Protein AF-A0A1F6Y708-F1 (afdb_monomer)

Sequence (88 aa):
MGIEEKSDQYKEIKEARTWETLYAALDKFETIRGTEYFYLPRELKSLMDSIRNGVLANLARLPKTGGVRDKARELVNQERLKRGLKPI

Secondary structure (DSSP, 8-state):
--------TTHHHHH--SHHHHHHHHTT-S-EE-SSSEEPHHHHHHHHHHHHTT-GGGGGGS-SGGGHHHHHHHHHHHHHHHTTPPP-

Mean predicted aligned error: 5.13 Å

pLDDT: mean 89.08, std 13.01, range [39.06, 96.62]

Structure (mmCIF, N/CA/C/O backbone):
data_AF-A0A1F6Y708-F1
#
_entry.id   AF-A0A1F6Y708-F1
#
loop_
_atom_site.group_PDB
_atom_site.id
_atom_site.type_symbol
_atom_site.label_atom_id
_atom_site.label_alt_id
_atom_site.label_comp_id
_atom_site.label_asym_id
_atom_site.label_entity_id
_atom_site.label_seq_id
_atom_site.pdbx_PDB_ins_code
_atom_site.Cartn_x
_atom_site.Cartn_y
_atom_site.Cartn_z
_atom_site.occupancy
_atom_site.B_iso_or_equiv
_atom_site.auth_seq_id
_atom_site.auth_comp_id
_atom_site.auth_asym_id
_atom_site.auth_atom_id
_atom_site.pdbx_PDB_model_num
ATOM 1 N N . MET A 1 1 ? 34.946 12.239 -9.094 1.00 39.06 1 MET A N 1
ATOM 2 C CA . MET A 1 1 ? 34.000 11.537 -9.986 1.00 39.06 1 MET A CA 1
ATOM 3 C C . MET A 1 1 ? 32.819 11.136 -9.133 1.00 39.06 1 MET A C 1
ATOM 5 O O . MET A 1 1 ? 33.030 10.456 -8.137 1.00 39.06 1 MET A O 1
ATOM 9 N N . GLY A 1 2 ? 31.654 11.714 -9.423 1.00 43.62 2 GLY A N 1
ATOM 10 C CA . GLY A 1 2 ? 30.476 11.641 -8.567 1.00 43.62 2 GLY A CA 1
ATOM 11 C C . GLY A 1 2 ? 30.026 10.202 -8.382 1.00 43.62 2 GLY A C 1
ATOM 12 O O . GLY A 1 2 ? 29.905 9.454 -9.347 1.00 43.62 2 GLY A O 1
ATOM 13 N N . ILE A 1 3 ? 29.799 9.825 -7.131 1.00 48.59 3 ILE A N 1
ATOM 14 C CA . ILE A 1 3 ? 28.979 8.670 -6.807 1.00 48.59 3 ILE A CA 1
ATOM 15 C C . ILE A 1 3 ? 27.581 9.093 -7.254 1.00 48.59 3 ILE A C 1
ATOM 17 O O . ILE A 1 3 ? 26.903 9.827 -6.541 1.00 48.59 3 ILE A O 1
ATOM 21 N N . GLU A 1 4 ? 27.191 8.745 -8.480 1.00 45.12 4 GLU A N 1
ATOM 22 C CA . GLU A 1 4 ? 25.785 8.757 -8.862 1.00 45.12 4 GLU A CA 1
ATOM 23 C C . GLU A 1 4 ? 25.102 7.770 -7.917 1.00 45.12 4 GLU A C 1
ATOM 25 O O . GLU A 1 4 ? 25.129 6.554 -8.120 1.00 45.12 4 GLU A O 1
ATOM 30 N N . GLU A 1 5 ? 24.571 8.302 -6.814 1.00 47.09 5 GLU A N 1
ATOM 31 C CA . GLU A 1 5 ? 23.540 7.657 -6.023 1.00 47.09 5 GLU A CA 1
ATOM 32 C C . GLU A 1 5 ? 22.512 7.165 -7.033 1.00 47.09 5 GLU A C 1
ATOM 34 O O . GLU A 1 5 ? 21.749 7.951 -7.600 1.00 47.09 5 GLU A O 1
ATOM 39 N N . LYS A 1 6 ? 22.523 5.855 -7.301 1.00 45.72 6 LYS A N 1
ATOM 40 C CA . LYS A 1 6 ? 21.388 5.167 -7.899 1.00 45.72 6 LYS A CA 1
ATOM 41 C C . LYS A 1 6 ? 20.239 5.415 -6.939 1.00 45.72 6 LYS A C 1
ATOM 43 O O . LYS A 1 6 ? 20.066 4.667 -5.979 1.00 45.72 6 LYS A O 1
ATOM 48 N N . SER A 1 7 ? 19.550 6.532 -7.161 1.00 57.53 7 SER A N 1
ATOM 49 C CA . SER A 1 7 ? 18.391 6.961 -6.405 1.00 57.53 7 SER A CA 1
ATOM 50 C C . SER A 1 7 ? 17.507 5.738 -6.303 1.00 57.53 7 SER A C 1
ATOM 52 O O . SER A 1 7 ? 17.186 5.128 -7.325 1.00 57.53 7 SER A O 1
ATOM 54 N N . ASP A 1 8 ? 17.220 5.313 -5.075 1.00 79.88 8 ASP A N 1
ATOM 55 C CA . ASP A 1 8 ? 16.272 4.239 -4.835 1.00 79.88 8 ASP A CA 1
ATOM 56 C C . ASP A 1 8 ? 14.988 4.640 -5.558 1.00 79.88 8 ASP A C 1
ATOM 58 O O . ASP A 1 8 ? 14.270 5.525 -5.102 1.00 79.88 8 ASP A O 1
ATOM 62 N N . GLN A 1 9 ? 14.745 4.061 -6.736 1.00 82.69 9 GLN A N 1
ATOM 63 C CA . GLN A 1 9 ? 13.659 4.488 -7.620 1.00 82.69 9 GLN A CA 1
ATOM 64 C C . GLN A 1 9 ? 12.305 4.407 -6.906 1.00 82.69 9 GLN A C 1
ATOM 66 O O . GLN A 1 9 ? 11.375 5.118 -7.257 1.00 82.69 9 GLN A O 1
ATOM 71 N N . TYR A 1 10 ? 12.216 3.593 -5.848 1.00 88.94 10 TYR A N 1
ATOM 72 C CA . TYR A 1 10 ? 11.039 3.409 -5.009 1.00 88.94 10 TYR A CA 1
ATOM 73 C C . TYR A 1 10 ? 11.009 4.294 -3.756 1.00 88.94 10 TYR A C 1
ATOM 75 O O . TYR A 1 10 ? 10.124 4.120 -2.916 1.00 88.94 10 TYR A O 1
ATOM 83 N N . LYS A 1 11 ? 11.941 5.239 -3.600 1.00 91.88 11 LYS A N 1
ATOM 84 C CA . LYS A 1 11 ? 12.018 6.144 -2.445 1.00 91.88 11 LYS A CA 1
ATOM 85 C C . LYS A 1 11 ? 10.682 6.832 -2.183 1.00 91.88 11 LYS A C 1
ATOM 87 O O . LYS A 1 11 ? 10.189 6.809 -1.062 1.00 91.88 11 LYS A O 1
ATOM 92 N N . GLU A 1 12 ? 10.042 7.342 -3.228 1.00 92.12 12 GLU A N 1
ATOM 93 C CA . GLU A 1 1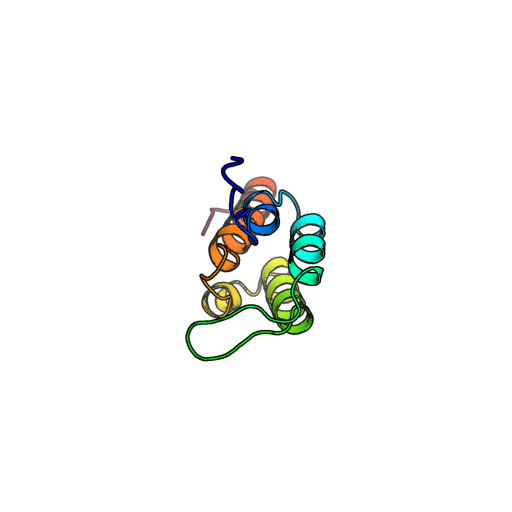2 ? 8.768 8.057 -3.112 1.00 92.12 12 GLU A CA 1
ATOM 94 C C . GLU A 1 12 ? 7.614 7.156 -2.655 1.00 92.12 12 GLU A C 1
ATOM 96 O O . GLU A 1 12 ? 6.739 7.598 -1.916 1.00 92.12 12 GLU A O 1
ATOM 101 N N . ILE A 1 13 ? 7.642 5.868 -3.017 1.00 93.50 13 ILE A N 1
ATOM 102 C CA . ILE A 1 13 ? 6.691 4.876 -2.498 1.00 93.50 13 ILE A CA 1
ATOM 103 C C . ILE A 1 13 ? 6.929 4.674 -0.999 1.00 93.50 13 ILE A C 1
ATOM 105 O O . ILE A 1 13 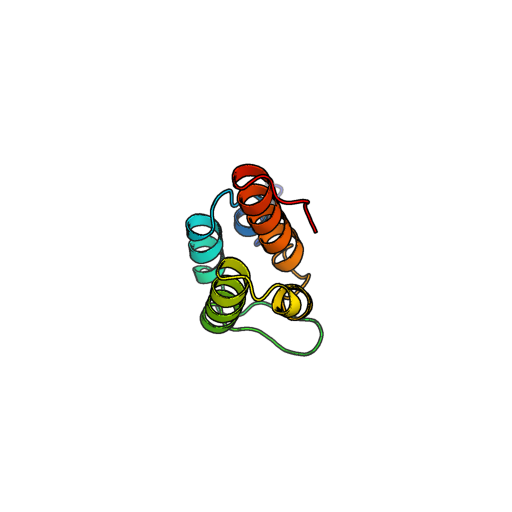? 5.989 4.690 -0.210 1.00 93.50 13 ILE A O 1
ATOM 109 N N . LYS A 1 14 ? 8.187 4.513 -0.579 1.00 92.44 14 LYS A N 1
ATOM 110 C CA . LYS A 1 14 ? 8.550 4.286 0.830 1.00 92.44 14 LYS A CA 1
ATOM 111 C C . LYS A 1 14 ? 8.309 5.508 1.716 1.00 92.44 14 LYS A C 1
ATOM 113 O O . LYS A 1 14 ? 8.033 5.348 2.903 1.00 92.44 14 LYS A O 1
ATOM 118 N N . GLU A 1 15 ? 8.385 6.709 1.158 1.00 94.56 15 GLU A N 1
ATOM 119 C CA . GLU A 1 15 ? 8.195 7.972 1.879 1.00 94.56 15 GLU A CA 1
ATOM 120 C C . GLU A 1 15 ? 6.754 8.497 1.824 1.00 94.56 15 GLU A C 1
ATOM 122 O O . GLU A 1 15 ? 6.427 9.438 2.552 1.00 94.56 15 GLU A O 1
ATOM 127 N N . ALA A 1 16 ? 5.876 7.883 1.022 1.00 95.75 16 ALA A N 1
ATOM 128 C CA . ALA A 1 16 ? 4.472 8.262 0.945 1.00 95.7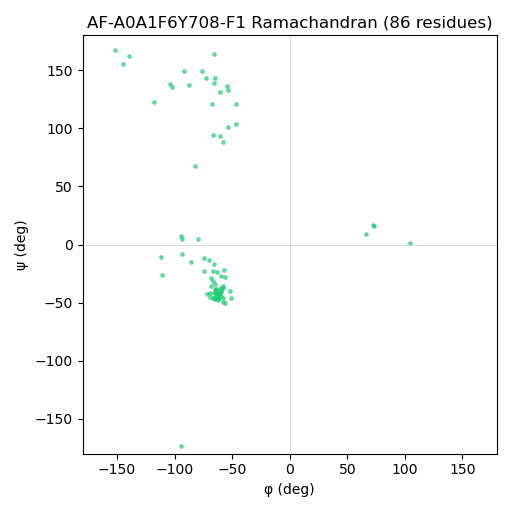5 16 ALA A CA 1
ATOM 129 C C . ALA A 1 16 ? 3.815 8.269 2.338 1.00 95.75 16 ALA A C 1
ATOM 131 O O . ALA A 1 16 ? 3.966 7.334 3.131 1.00 95.75 16 ALA A O 1
ATOM 132 N N . ARG A 1 17 ? 3.080 9.345 2.635 1.00 95.38 17 ARG A N 1
ATOM 133 C CA . ARG A 1 17 ? 2.378 9.551 3.920 1.00 95.38 17 ARG A CA 1
ATOM 134 C C . ARG A 1 17 ? 0.860 9.509 3.784 1.00 95.38 17 ARG A C 1
ATOM 136 O O . ARG A 1 17 ? 0.150 9.503 4.783 1.00 95.38 17 ARG A O 1
ATOM 143 N N . THR A 1 18 ? 0.366 9.519 2.553 1.00 96.19 18 THR A N 1
ATOM 144 C CA . THR A 1 18 ? -1.057 9.504 2.210 1.00 96.19 18 THR A CA 1
ATOM 145 C C . THR A 1 18 ? -1.284 8.582 1.017 1.00 96.19 18 THR A C 1
ATOM 147 O O . THR A 1 18 ? -0.347 8.268 0.280 1.00 96.19 18 THR A O 1
ATOM 150 N N . TRP A 1 19 ? -2.531 8.168 0.796 1.00 95.31 19 TRP A N 1
ATOM 151 C CA . TRP A 1 19 ? -2.895 7.382 -0.385 1.00 95.31 19 TRP A CA 1
ATOM 152 C C . TRP A 1 19 ? -2.607 8.151 -1.675 1.00 95.31 19 TRP A C 1
ATOM 154 O O . TRP A 1 19 ? -2.094 7.596 -2.636 1.00 95.31 19 TRP A O 1
ATOM 164 N N . GLU A 1 20 ? -2.854 9.454 -1.664 1.00 95.44 20 GLU A N 1
ATOM 165 C CA . GLU A 1 20 ? -2.646 10.372 -2.773 1.00 95.44 20 GLU A CA 1
ATOM 166 C C . GLU A 1 20 ? -1.161 10.475 -3.148 1.00 95.44 20 GLU A C 1
ATOM 168 O O . GLU A 1 20 ? -0.815 10.375 -4.324 1.00 95.44 20 GLU A O 1
ATOM 173 N N . THR A 1 21 ? -0.271 10.604 -2.155 1.00 96.44 21 THR A N 1
ATOM 174 C CA . THR A 1 21 ? 1.184 10.626 -2.400 1.00 96.44 21 THR A CA 1
ATOM 175 C C . THR A 1 21 ? 1.699 9.271 -2.875 1.00 96.44 21 THR A C 1
ATOM 177 O O . THR A 1 21 ? 2.546 9.220 -3.764 1.00 96.44 21 THR A O 1
ATOM 180 N N . LEU A 1 22 ? 1.135 8.170 -2.367 1.00 95.69 22 LEU A N 1
ATOM 181 C CA . LEU A 1 22 ? 1.440 6.829 -2.859 1.00 95.69 22 LEU A CA 1
ATOM 182 C C . LEU A 1 22 ? 0.999 6.656 -4.321 1.00 95.69 22 LEU A C 1
ATOM 184 O O . LEU A 1 22 ? 1.764 6.154 -5.136 1.00 95.69 22 LEU A O 1
ATOM 188 N N . TYR A 1 23 ? -0.200 7.113 -4.682 1.00 95.69 23 TYR A N 1
ATOM 189 C CA . TYR A 1 23 ? -0.717 7.039 -6.050 1.00 95.69 23 TYR A CA 1
ATOM 190 C C . TYR A 1 23 ? 0.118 7.860 -7.030 1.00 95.69 23 TYR A C 1
ATOM 192 O O . TYR A 1 23 ? 0.417 7.365 -8.115 1.00 95.69 23 TYR A O 1
ATOM 200 N N . ALA A 1 24 ? 0.530 9.064 -6.632 1.00 95.31 24 ALA A N 1
ATOM 201 C CA . ALA A 1 24 ? 1.422 9.901 -7.425 1.00 95.31 24 ALA A CA 1
ATOM 202 C C . ALA A 1 24 ? 2.803 9.251 -7.614 1.00 95.31 24 ALA A C 1
ATOM 204 O O . ALA A 1 24 ? 3.369 9.321 -8.701 1.00 95.31 24 ALA A O 1
ATOM 205 N N . ALA A 1 25 ? 3.332 8.575 -6.588 1.00 94.69 25 ALA A N 1
ATOM 206 C CA . ALA A 1 25 ? 4.585 7.835 -6.705 1.00 94.69 25 ALA A CA 1
ATOM 207 C C . ALA A 1 25 ? 4.465 6.658 -7.688 1.00 94.69 25 ALA A C 1
ATOM 209 O O . ALA A 1 25 ? 5.372 6.436 -8.484 1.00 94.69 25 ALA A O 1
ATOM 210 N N . LEU A 1 26 ? 3.344 5.926 -7.678 1.00 93.31 26 LEU A N 1
ATOM 211 C CA . LEU A 1 26 ? 3.110 4.812 -8.606 1.00 93.31 26 LEU A CA 1
ATOM 212 C C . LEU A 1 26 ? 3.022 5.261 -10.071 1.00 93.31 26 LEU A C 1
ATOM 214 O O . LEU A 1 26 ? 3.465 4.521 -10.943 1.00 93.31 26 LEU A O 1
ATOM 218 N N . ASP A 1 27 ? 2.487 6.453 -10.349 1.00 94.00 27 ASP A N 1
ATOM 219 C CA . ASP A 1 27 ? 2.358 6.982 -11.720 1.00 94.00 27 ASP A CA 1
ATOM 220 C C . ASP A 1 27 ? 3.694 7.269 -12.406 1.00 94.00 27 ASP A C 1
ATOM 222 O O . ASP A 1 27 ? 3.746 7.400 -13.627 1.00 94.00 27 ASP A O 1
ATOM 226 N N . LYS A 1 28 ? 4.783 7.354 -11.640 1.00 92.56 28 LYS A N 1
ATOM 227 C CA . LYS A 1 28 ? 6.130 7.558 -12.186 1.00 92.56 28 LYS A CA 1
ATOM 228 C C . LYS A 1 28 ? 6.704 6.304 -12.840 1.00 92.56 28 LYS A C 1
ATOM 230 O O . LYS A 1 28 ? 7.732 6.382 -13.506 1.00 92.56 28 LYS A O 1
ATOM 235 N N . PHE A 1 29 ? 6.061 5.157 -12.644 1.00 90.06 29 PHE A N 1
ATOM 236 C CA . PHE A 1 29 ? 6.491 3.880 -13.188 1.00 90.06 29 PHE A CA 1
ATOM 237 C C . PHE A 1 29 ? 5.626 3.496 -14.381 1.00 90.06 29 PHE A C 1
ATOM 239 O O . PHE A 1 29 ? 4.406 3.587 -14.327 1.00 90.06 29 PHE A O 1
ATOM 246 N N . GLU A 1 30 ? 6.245 2.970 -15.434 1.00 91.25 30 GLU A N 1
ATOM 247 C CA . GLU A 1 30 ? 5.498 2.326 -16.519 1.00 91.25 30 GLU A CA 1
ATOM 248 C C . GLU A 1 30 ? 4.879 1.004 -16.035 1.00 91.25 30 GLU A C 1
ATOM 250 O O . GLU A 1 30 ? 3.698 0.728 -16.240 1.00 91.25 30 GLU A O 1
ATOM 255 N N . THR A 1 31 ? 5.678 0.207 -15.320 1.00 91.44 31 THR A N 1
ATOM 256 C CA . THR A 1 31 ? 5.253 -1.025 -14.655 1.00 91.44 31 THR A CA 1
ATOM 257 C C . THR A 1 31 ? 6.002 -1.221 -13.342 1.00 91.44 31 THR A C 1
ATOM 259 O O . THR A 1 31 ? 7.122 -0.745 -13.150 1.00 91.44 31 THR A O 1
ATOM 262 N N . ILE A 1 32 ? 5.393 -1.969 -12.425 1.00 89.88 32 ILE A N 1
ATOM 263 C CA . ILE A 1 32 ? 6.008 -2.390 -11.170 1.00 89.88 32 ILE A CA 1
ATOM 264 C C . ILE A 1 32 ? 6.091 -3.909 -11.152 1.00 89.88 32 ILE A C 1
ATOM 266 O O . ILE A 1 32 ? 5.093 -4.620 -11.257 1.00 89.88 32 ILE A O 1
ATOM 270 N N . ARG A 1 33 ? 7.310 -4.420 -10.996 1.00 88.12 33 ARG A N 1
ATOM 271 C CA . ARG A 1 33 ? 7.578 -5.856 -10.979 1.00 88.12 33 ARG A CA 1
ATOM 272 C C . ARG A 1 33 ? 6.966 -6.515 -9.744 1.00 88.12 33 ARG A C 1
ATOM 274 O O . ARG A 1 33 ? 7.332 -6.182 -8.621 1.00 88.12 33 ARG A O 1
ATOM 281 N N . GLY A 1 34 ? 6.086 -7.486 -9.938 1.00 86.94 34 GLY A N 1
ATOM 282 C CA . GLY A 1 34 ? 5.647 -8.414 -8.901 1.00 86.94 34 GLY A CA 1
ATOM 283 C C . GLY A 1 34 ? 6.440 -9.717 -8.894 1.00 86.94 34 GLY A C 1
ATOM 284 O O . GLY A 1 34 ? 7.426 -9.871 -9.611 1.00 86.94 34 GLY A O 1
ATOM 285 N N . THR A 1 35 ? 6.001 -10.659 -8.057 1.00 82.62 35 THR A N 1
ATOM 286 C CA . THR A 1 35 ? 6.611 -11.995 -7.967 1.00 82.62 35 THR A CA 1
ATOM 287 C C . THR A 1 35 ? 6.346 -12.825 -9.224 1.00 82.62 35 THR A C 1
ATOM 289 O O . THR A 1 35 ? 7.265 -13.468 -9.716 1.00 82.62 35 THR A O 1
ATOM 292 N N . GLU A 1 36 ? 5.122 -12.778 -9.755 1.00 80.44 36 GLU A N 1
ATOM 293 C CA . GLU A 1 36 ? 4.692 -13.619 -10.885 1.00 80.44 36 GLU A CA 1
ATOM 294 C C . GLU A 1 36 ? 4.458 -12.822 -12.177 1.00 80.44 36 GLU A C 1
ATOM 296 O O . GLU A 1 36 ? 4.603 -13.358 -13.269 1.00 80.44 36 GLU A O 1
ATOM 301 N N . TYR A 1 37 ? 4.126 -11.533 -12.071 1.00 88.94 37 TYR A N 1
ATOM 302 C CA . TYR A 1 37 ? 3.826 -10.667 -13.212 1.00 88.94 37 TYR A CA 1
ATOM 303 C C . TYR A 1 37 ? 4.156 -9.200 -12.916 1.00 88.94 37 TYR A C 1
ATOM 305 O O . TYR A 1 37 ? 4.415 -8.818 -11.770 1.00 88.94 37 TYR A O 1
ATOM 313 N N . PHE A 1 38 ? 4.167 -8.374 -13.961 1.00 91.81 38 PHE A N 1
ATOM 314 C CA . PHE A 1 38 ? 4.303 -6.923 -13.861 1.00 91.81 38 PHE A CA 1
ATOM 315 C C . PHE A 1 38 ? 2.929 -6.285 -13.686 1.00 91.81 38 PHE A C 1
ATOM 317 O O . PHE A 1 38 ? 1.978 -6.669 -14.358 1.00 91.81 38 PHE A O 1
ATOM 324 N N . TYR A 1 39 ? 2.839 -5.315 -12.786 1.00 92.75 39 TYR A N 1
ATOM 325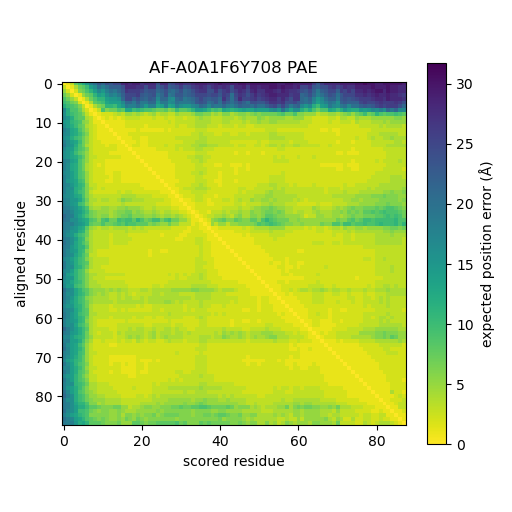 C CA . TYR A 1 39 ? 1.622 -4.569 -12.514 1.00 92.75 39 TYR A CA 1
ATOM 326 C C . TYR A 1 39 ? 1.706 -3.204 -13.175 1.00 92.75 39 TYR A C 1
ATOM 328 O O . TYR A 1 39 ? 2.706 -2.499 -13.026 1.00 92.75 39 TYR A O 1
ATOM 336 N N . LEU A 1 40 ? 0.631 -2.792 -13.830 1.00 94.50 40 LEU A N 1
ATOM 337 C CA . LEU A 1 40 ? 0.467 -1.407 -14.240 1.00 94.50 40 LEU A CA 1
ATOM 338 C C . LEU A 1 40 ? 0.084 -0.546 -13.023 1.00 94.50 40 LEU A C 1
ATOM 340 O O . LEU A 1 40 ? -0.644 -1.018 -12.139 1.00 94.50 40 LEU A O 1
ATOM 344 N N . PRO A 1 41 ? 0.471 0.743 -12.985 1.00 93.69 41 PRO A N 1
ATOM 345 C CA . PRO A 1 41 ? 0.079 1.655 -11.907 1.00 93.69 41 PRO A CA 1
ATOM 346 C C . PRO A 1 41 ? -1.432 1.671 -11.653 1.00 93.69 41 PRO A C 1
ATOM 348 O O . PRO A 1 41 ? -1.874 1.634 -10.506 1.00 93.69 41 PRO A O 1
ATOM 351 N N . ARG A 1 42 ? -2.243 1.639 -12.720 1.00 94.00 42 ARG A N 1
ATOM 352 C CA . ARG A 1 42 ? -3.714 1.598 -12.636 1.00 94.00 42 ARG A CA 1
ATOM 353 C C . ARG A 1 42 ? -4.248 0.377 -11.878 1.00 94.00 42 ARG A C 1
ATOM 355 O O . ARG A 1 42 ? -5.220 0.495 -11.137 1.00 94.00 42 ARG A O 1
ATOM 362 N N . GLU A 1 43 ? -3.612 -0.782 -12.037 1.00 94.25 43 GLU A N 1
ATOM 363 C CA . GLU A 1 43 ? -4.027 -2.022 -11.374 1.00 94.25 43 GLU A CA 1
ATOM 364 C C . GLU A 1 43 ? -3.709 -1.957 -9.883 1.00 94.25 43 GLU A C 1
ATOM 366 O O . GLU A 1 43 ? -4.546 -2.298 -9.048 1.00 94.25 43 GLU A O 1
ATOM 371 N N . LEU A 1 44 ? -2.526 -1.440 -9.540 1.00 94.94 44 LEU A N 1
ATOM 372 C CA . LEU A 1 44 ? -2.140 -1.219 -8.149 1.00 94.94 44 LEU A CA 1
ATOM 373 C C . LEU A 1 44 ? -3.055 -0.212 -7.468 1.00 94.94 44 LEU A C 1
ATOM 375 O O . LEU A 1 44 ? -3.500 -0.469 -6.355 1.00 94.94 44 LEU A O 1
ATOM 379 N N . LYS A 1 45 ? -3.394 0.888 -8.144 1.00 95.50 45 LYS A N 1
ATOM 380 C CA . LYS A 1 45 ? -4.348 1.876 -7.633 1.00 95.50 45 LYS A CA 1
ATOM 381 C C . LYS A 1 45 ? -5.720 1.264 -7.376 1.00 95.50 45 LYS A C 1
ATOM 383 O O 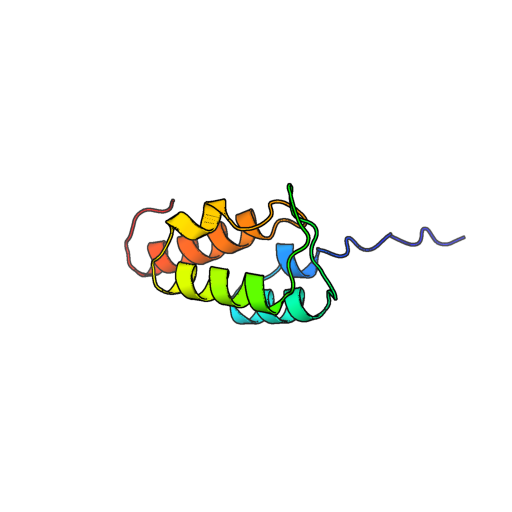. LYS A 1 45 ? -6.280 1.490 -6.313 1.00 95.50 45 LYS A O 1
ATOM 388 N N . SER A 1 46 ? -6.236 0.444 -8.292 1.00 95.50 46 SER A N 1
ATOM 389 C CA . SER A 1 46 ? -7.519 -0.247 -8.100 1.00 95.50 46 SER A CA 1
ATOM 390 C C . SER A 1 46 ? -7.491 -1.215 -6.906 1.00 95.50 46 SER A C 1
ATOM 392 O O . SER A 1 46 ? -8.418 -1.238 -6.089 1.00 95.50 46 SER A O 1
ATOM 394 N N . LEU A 1 47 ? -6.398 -1.972 -6.749 1.00 95.12 47 LEU A N 1
ATOM 395 C CA . LEU A 1 47 ? -6.196 -2.837 -5.584 1.00 95.12 47 LEU A CA 1
ATOM 396 C C . LEU A 1 47 ? -6.116 -2.023 -4.288 1.00 95.12 47 LEU A C 1
ATOM 398 O O . LEU A 1 47 ? -6.770 -2.376 -3.309 1.00 95.12 47 LEU A O 1
ATOM 402 N N . MET A 1 48 ? -5.344 -0.937 -4.278 1.00 95.31 48 MET A N 1
ATOM 403 C CA . MET A 1 48 ? -5.187 -0.051 -3.123 1.00 95.31 48 MET A CA 1
ATOM 404 C C . MET A 1 48 ? -6.486 0.642 -2.732 1.00 95.31 48 MET A C 1
ATOM 406 O O . MET A 1 48 ? -6.794 0.706 -1.547 1.00 95.31 48 MET A O 1
ATOM 410 N N . ASP A 1 49 ? -7.282 1.085 -3.701 1.00 96.19 49 ASP A N 1
ATOM 411 C CA . ASP A 1 49 ? -8.584 1.687 -3.439 1.00 96.19 49 ASP A CA 1
ATOM 412 C C . ASP A 1 49 ? -9.537 0.682 -2.778 1.00 96.19 49 ASP A C 1
ATOM 414 O O . ASP A 1 49 ? -10.15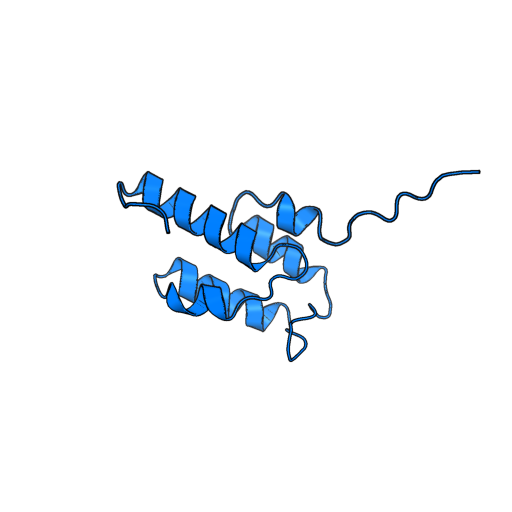5 0.969 -1.755 1.00 96.19 49 ASP A O 1
ATOM 418 N N . SER A 1 50 ? -9.552 -0.562 -3.265 1.00 95.88 50 SER A N 1
ATOM 419 C CA . SER A 1 50 ? -10.307 -1.643 -2.622 1.00 95.88 50 SER A CA 1
ATOM 420 C C . SER A 1 50 ? -9.838 -1.896 -1.181 1.00 95.88 50 SER A C 1
ATOM 422 O O . SER A 1 50 ? -10.655 -2.117 -0.288 1.00 95.88 50 SER A O 1
ATOM 424 N N . ILE A 1 51 ? -8.525 -1.849 -0.929 1.00 95.62 51 ILE A N 1
ATOM 425 C CA . ILE A 1 51 ? -7.935 -2.017 0.410 1.00 95.62 51 ILE A CA 1
ATOM 426 C C . ILE A 1 51 ? -8.342 -0.864 1.333 1.00 95.62 51 ILE A C 1
ATOM 428 O O . ILE A 1 51 ? -8.777 -1.116 2.458 1.00 95.62 51 ILE A O 1
ATOM 432 N N . ARG A 1 52 ? -8.255 0.382 0.852 1.00 93.25 52 ARG A N 1
ATOM 433 C CA . ARG A 1 52 ? -8.694 1.595 1.558 1.00 93.25 52 ARG A CA 1
ATOM 434 C C . ARG A 1 52 ? -10.176 1.522 1.934 1.00 93.25 52 ARG A C 1
ATOM 436 O O . ARG A 1 52 ? -10.560 1.913 3.034 1.00 93.25 52 ARG A O 1
ATOM 443 N N . ASN A 1 53 ? -10.993 0.941 1.058 1.00 93.12 53 ASN A N 1
ATOM 444 C CA . ASN A 1 53 ? -12.417 0.693 1.284 1.00 93.12 53 ASN A CA 1
ATOM 445 C C . ASN A 1 53 ? -12.713 -0.548 2.156 1.00 93.12 53 ASN A C 1
ATOM 447 O O . ASN A 1 53 ? -13.873 -0.883 2.377 1.00 93.12 53 ASN A O 1
ATOM 451 N N . GLY A 1 54 ? -11.688 -1.213 2.703 1.00 90.69 54 GLY A N 1
ATOM 452 C CA . GLY A 1 54 ? -11.832 -2.279 3.700 1.00 90.69 54 GLY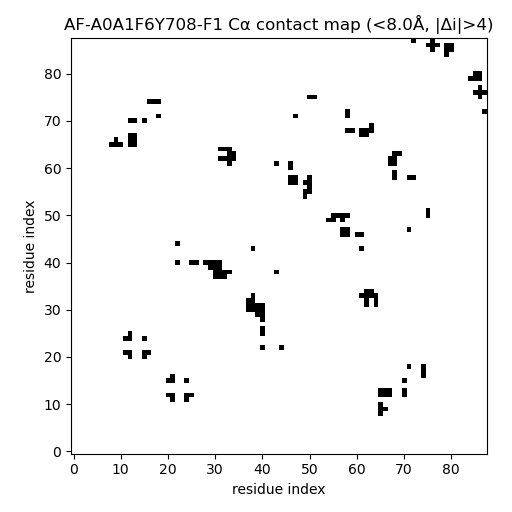 A CA 1
ATOM 453 C C . GLY A 1 54 ? -11.620 -3.702 3.181 1.00 90.69 54 GLY A C 1
ATOM 454 O O . GLY A 1 54 ? -11.681 -4.645 3.970 1.00 90.69 54 GLY A O 1
ATOM 455 N N . VAL A 1 55 ? -11.303 -3.895 1.897 1.00 94.94 55 VAL A N 1
ATOM 456 C CA . VAL A 1 55 ? -11.000 -5.217 1.319 1.00 94.94 55 VAL A CA 1
ATOM 457 C C . VAL A 1 55 ? -9.540 -5.598 1.597 1.00 94.94 55 VAL A C 1
ATOM 459 O O . VAL A 1 55 ? -8.696 -5.675 0.704 1.00 94.94 55 VAL A O 1
ATOM 462 N N . LEU A 1 56 ? -9.217 -5.836 2.872 1.00 93.50 56 LEU A N 1
ATOM 463 C CA . LEU A 1 56 ? -7.839 -6.038 3.350 1.00 93.50 56 LEU A CA 1
ATOM 464 C C . LEU A 1 56 ? -7.156 -7.283 2.764 1.00 93.50 56 LEU A C 1
ATOM 466 O O . LEU A 1 56 ? -5.930 -7.316 2.665 1.00 93.50 56 LEU A O 1
ATOM 470 N N . ALA A 1 57 ? -7.929 -8.277 2.314 1.00 92.94 57 ALA A N 1
ATOM 471 C CA . ALA A 1 57 ? -7.408 -9.467 1.634 1.00 92.94 57 ALA A CA 1
ATOM 472 C C . ALA A 1 57 ? -6.563 -9.119 0.391 1.00 92.94 57 ALA A C 1
ATOM 474 O O . ALA A 1 57 ? -5.617 -9.832 0.056 1.00 92.94 57 ALA A O 1
ATOM 475 N N . ASN A 1 58 ? -6.834 -7.977 -0.251 1.00 94.19 58 ASN A N 1
ATOM 476 C CA . ASN A 1 58 ? -6.071 -7.516 -1.408 1.00 94.19 58 ASN A CA 1
ATOM 477 C C . ASN A 1 58 ? -4.641 -7.057 -1.060 1.00 94.19 58 ASN A C 1
ATOM 479 O O . ASN A 1 58 ? -3.812 -6.978 -1.964 1.00 94.19 58 ASN A O 1
ATOM 483 N N . LEU A 1 59 ? -4.287 -6.842 0.218 1.00 93.81 59 LEU A N 1
ATOM 484 C CA . LEU A 1 59 ? -2.896 -6.561 0.614 1.00 93.81 59 LEU A CA 1
ATOM 485 C C . LEU A 1 59 ? -1.942 -7.687 0.193 1.00 93.81 59 LEU A C 1
ATOM 487 O O . LEU A 1 59 ? -0.809 -7.422 -0.203 1.00 93.81 59 LEU A O 1
ATOM 491 N N . ALA A 1 60 ? -2.394 -8.944 0.233 1.00 92.31 60 ALA A N 1
ATOM 492 C CA . ALA A 1 60 ? -1.589 -10.086 -0.198 1.00 92.31 60 ALA A CA 1
ATOM 493 C C . ALA A 1 60 ? -1.299 -10.075 -1.710 1.00 92.31 60 ALA A C 1
ATOM 495 O O . ALA A 1 60 ? -0.297 -10.651 -2.138 1.00 92.31 60 ALA A O 1
ATOM 496 N N . ARG A 1 61 ? -2.137 -9.384 -2.495 1.00 91.50 61 ARG A N 1
ATOM 497 C CA . ARG A 1 61 ? -2.020 -9.244 -3.953 1.00 91.50 61 ARG A CA 1
ATOM 498 C C . ARG A 1 61 ? -1.102 -8.098 -4.368 1.00 91.50 61 ARG A C 1
ATOM 500 O O . ARG A 1 61 ? -0.687 -8.052 -5.514 1.00 91.50 61 ARG A O 1
ATOM 507 N N . LEU A 1 62 ? -0.760 -7.174 -3.468 1.00 93.0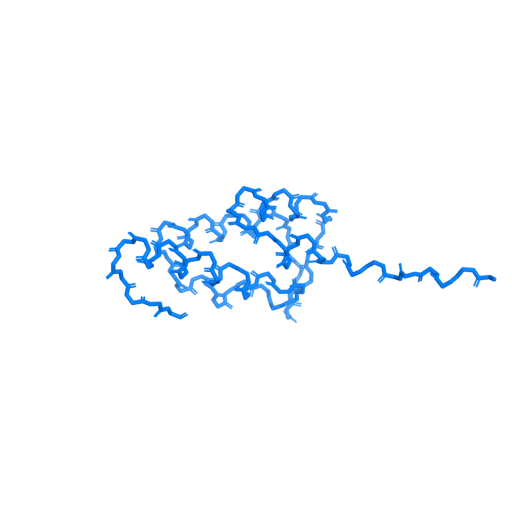0 62 LEU A N 1
ATOM 508 C CA . LEU A 1 62 ? 0.189 -6.107 -3.790 1.00 93.00 62 LEU A CA 1
ATOM 509 C C . LEU A 1 62 ? 1.621 -6.655 -3.884 1.00 93.00 62 LEU A C 1
ATOM 511 O O . LEU A 1 62 ? 2.000 -7.506 -3.070 1.00 93.00 62 LEU A O 1
ATOM 515 N N . PRO A 1 63 ? 2.460 -6.160 -4.807 1.00 93.38 63 PRO A N 1
ATOM 516 C CA . PRO A 1 63 ? 3.856 -6.564 -4.886 1.00 93.38 63 PRO A CA 1
ATOM 517 C C . PRO A 1 63 ? 4.625 -6.123 -3.631 1.00 93.38 63 PRO A C 1
ATOM 519 O O . PRO A 1 63 ? 4.398 -5.046 -3.081 1.00 93.38 63 PRO A O 1
ATOM 522 N N . LYS A 1 64 ? 5.562 -6.960 -3.168 1.00 92.12 64 LYS A N 1
ATOM 523 C CA . LYS A 1 64 ? 6.530 -6.567 -2.124 1.00 92.12 64 LYS A CA 1
ATOM 524 C C . LYS A 1 64 ? 7.617 -5.637 -2.675 1.00 92.12 64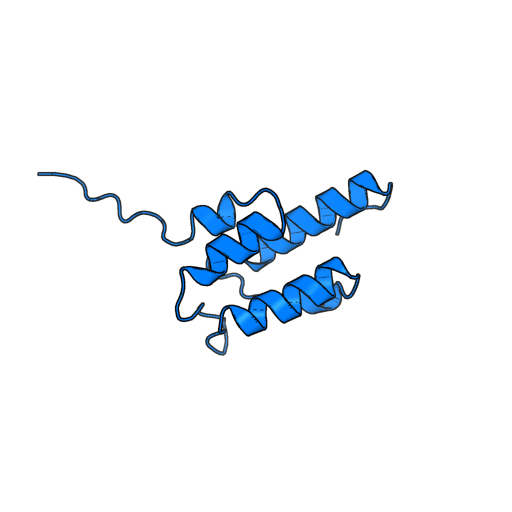 LYS A C 1
ATOM 526 O O . LYS A 1 64 ? 8.237 -4.889 -1.926 1.00 92.12 64 LYS A O 1
ATOM 531 N N . THR A 1 65 ? 7.847 -5.691 -3.986 1.00 89.06 65 THR A N 1
ATOM 532 C CA . THR A 1 65 ? 8.824 -4.859 -4.691 1.00 89.06 65 THR A CA 1
ATOM 533 C C . THR A 1 65 ? 8.581 -3.385 -4.409 1.00 89.06 65 THR A C 1
ATOM 535 O O . THR A 1 65 ? 7.440 -2.926 -4.394 1.00 89.06 65 THR A O 1
ATOM 538 N N . GLY A 1 66 ? 9.663 -2.652 -4.153 1.00 85.12 66 GLY A N 1
ATOM 539 C CA . GLY A 1 66 ? 9.599 -1.220 -3.875 1.00 85.12 66 GLY A CA 1
ATOM 540 C C . GLY A 1 66 ? 8.886 -0.842 -2.576 1.00 85.12 66 GLY A C 1
ATOM 541 O O . GLY A 1 66 ? 8.647 0.336 -2.349 1.00 85.12 66 GLY A O 1
ATOM 542 N N . GLY A 1 67 ? 8.538 -1.809 -1.718 1.00 91.31 67 GLY A N 1
ATOM 543 C CA . GLY A 1 67 ? 7.803 -1.546 -0.479 1.00 91.31 67 GLY A CA 1
ATOM 544 C C . GLY A 1 67 ? 6.327 -1.200 -0.696 1.00 91.31 67 GLY A C 1
ATOM 545 O O . GLY A 1 67 ? 5.687 -0.704 0.224 1.00 91.31 67 GLY A O 1
ATOM 546 N N . VAL A 1 68 ? 5.766 -1.470 -1.881 1.00 93.88 68 VAL A N 1
ATOM 547 C CA . VAL A 1 68 ? 4.369 -1.143 -2.229 1.00 93.88 68 VAL A CA 1
ATOM 548 C C . VAL A 1 68 ? 3.381 -1.757 -1.234 1.00 93.88 68 VAL A C 1
ATOM 550 O O . VAL A 1 68 ? 2.521 -1.062 -0.692 1.00 93.88 68 VAL A O 1
ATOM 553 N N . ARG A 1 69 ? 3.516 -3.060 -0.961 1.00 95.25 69 ARG A N 1
ATOM 554 C CA . ARG A 1 69 ? 2.675 -3.771 0.011 1.00 95.25 69 ARG A CA 1
ATOM 555 C C . ARG A 1 69 ? 2.829 -3.219 1.425 1.00 95.25 69 ARG A C 1
ATOM 557 O O . ARG A 1 69 ? 1.826 -3.003 2.103 1.00 95.25 69 ARG A O 1
ATOM 564 N N . ASP A 1 70 ? 4.068 -3.031 1.864 1.00 95.06 70 ASP A N 1
ATOM 565 C CA . ASP A 1 70 ? 4.364 -2.610 3.234 1.00 95.06 70 ASP A CA 1
ATOM 566 C C . ASP A 1 70 ? 3.841 -1.197 3.479 1.00 95.06 70 ASP A C 1
ATOM 568 O O . ASP A 1 70 ? 3.183 -0.946 4.488 1.00 95.06 70 ASP A O 1
ATOM 572 N N . LYS A 1 71 ? 4.013 -0.305 2.498 1.00 96.25 71 LYS A N 1
ATOM 573 C CA . LYS A 1 71 ? 3.473 1.047 2.561 1.00 96.25 71 LYS A CA 1
ATOM 574 C C . LYS A 1 71 ? 1.947 1.063 2.587 1.00 96.25 71 LYS A C 1
ATOM 576 O O . LYS A 1 71 ? 1.361 1.751 3.417 1.00 96.25 71 LYS A O 1
ATOM 581 N N . ALA A 1 72 ? 1.289 0.293 1.721 1.00 95.81 72 ALA A N 1
ATOM 582 C CA . ALA A 1 72 ? -0.169 0.202 1.738 1.00 95.81 72 ALA A CA 1
ATOM 583 C C . ALA A 1 72 ? -0.687 -0.313 3.093 1.00 95.81 72 ALA A C 1
ATOM 585 O O . ALA A 1 72 ? -1.659 0.219 3.624 1.00 95.81 72 ALA A O 1
ATOM 586 N N . ARG A 1 73 ? -0.014 -1.307 3.692 1.00 96.44 73 ARG A N 1
ATOM 587 C CA . ARG A 1 73 ? -0.343 -1.798 5.040 1.00 96.44 73 ARG A CA 1
ATOM 588 C C . ARG A 1 73 ? -0.167 -0.714 6.102 1.00 96.44 73 ARG A C 1
ATOM 590 O O . ARG A 1 73 ? -1.029 -0.570 6.964 1.00 96.44 73 ARG A O 1
ATOM 597 N N . GLU A 1 74 ? 0.921 0.046 6.042 1.00 96.62 74 GLU A N 1
ATOM 598 C CA . GLU A 1 74 ? 1.174 1.156 6.960 1.00 96.62 74 GLU A CA 1
ATOM 599 C C . GLU A 1 74 ? 0.043 2.194 6.911 1.00 96.62 74 GLU A C 1
ATOM 601 O O . GLU A 1 74 ? -0.514 2.534 7.954 1.00 96.62 74 GLU A O 1
ATOM 606 N N . LEU A 1 75 ? -0.355 2.635 5.711 1.00 96.50 75 LEU A N 1
ATOM 607 C CA . LEU A 1 75 ? -1.441 3.607 5.528 1.00 96.50 75 LEU A CA 1
ATOM 608 C C . LEU A 1 75 ? -2.782 3.080 6.054 1.00 96.50 75 LEU A C 1
ATOM 610 O O . LEU A 1 75 ? -3.489 3.793 6.769 1.00 96.50 75 LEU A O 1
ATOM 614 N N . VAL A 1 76 ? -3.101 1.810 5.787 1.00 96.31 76 VAL A N 1
ATOM 615 C CA . VAL A 1 76 ? -4.283 1.153 6.366 1.00 96.31 76 VAL A CA 1
ATOM 616 C C . VAL A 1 76 ? -4.230 1.176 7.889 1.00 96.31 76 VAL A C 1
ATOM 618 O O . VAL A 1 76 ? -5.222 1.507 8.536 1.00 96.31 76 VAL A O 1
ATOM 621 N N . ASN A 1 77 ? -3.089 0.834 8.485 1.00 95.69 77 ASN A N 1
ATOM 622 C CA . ASN A 1 77 ? -2.940 0.815 9.937 1.00 95.69 77 ASN A CA 1
ATOM 623 C C . ASN A 1 77 ? -3.102 2.206 10.544 1.00 95.69 77 ASN A C 1
ATOM 625 O O . ASN A 1 77 ? -3.771 2.342 11.566 1.00 95.69 77 ASN A O 1
ATOM 629 N N . GLN A 1 78 ? -2.584 3.245 9.890 1.00 94.94 78 GLN A N 1
ATOM 630 C CA . GLN A 1 78 ? -2.811 4.628 10.302 1.00 94.94 78 GLN A CA 1
ATOM 631 C C . GLN A 1 78 ? -4.303 4.996 10.265 1.00 94.94 78 GLN A C 1
ATOM 633 O O . GLN A 1 78 ? -4.815 5.573 11.225 1.00 94.94 78 GLN A O 1
ATOM 638 N N . GLU A 1 79 ? -5.029 4.647 9.199 1.00 93.56 79 GLU A N 1
ATOM 639 C CA . GLU A 1 79 ? -6.475 4.902 9.106 1.00 93.56 79 GLU A CA 1
ATOM 640 C C . GLU A 1 79 ? -7.277 4.108 10.143 1.00 93.56 79 GLU A C 1
ATOM 642 O O . GLU A 1 79 ? -8.220 4.633 10.737 1.00 93.56 79 GLU A O 1
ATOM 647 N N . ARG A 1 80 ? -6.886 2.860 10.410 1.00 93.56 80 ARG A N 1
ATOM 648 C CA . ARG A 1 80 ? -7.506 2.007 11.431 1.00 93.56 80 ARG A CA 1
ATOM 649 C C . ARG A 1 80 ? -7.303 2.572 12.830 1.00 93.56 80 ARG A C 1
ATOM 651 O O . ARG A 1 80 ? -8.281 2.703 13.560 1.00 93.56 80 ARG A O 1
ATOM 658 N N . LEU A 1 81 ? -6.083 2.983 13.172 1.00 94.88 81 LEU A N 1
ATOM 659 C CA . LEU A 1 81 ? -5.775 3.607 14.460 1.00 94.88 81 LEU A CA 1
ATOM 660 C C . LEU A 1 81 ? -6.571 4.901 14.667 1.00 94.88 81 LEU A C 1
ATOM 662 O O . LEU A 1 81 ? -7.148 5.091 15.734 1.00 94.88 81 LEU A O 1
ATOM 666 N N . LYS A 1 82 ? -6.699 5.744 13.632 1.00 92.38 82 LYS A N 1
ATOM 667 C CA . LYS A 1 82 ? -7.550 6.951 13.673 1.00 92.38 82 LYS A CA 1
ATOM 668 C C . LYS A 1 82 ? -9.026 6.636 13.944 1.00 92.38 82 LYS A C 1
ATOM 670 O O . LYS A 1 82 ? -9.733 7.471 14.494 1.00 92.38 82 LYS A O 1
ATOM 675 N N . ARG A 1 83 ? -9.489 5.441 13.568 1.00 90.81 83 ARG A N 1
ATOM 676 C CA . ARG A 1 83 ? -10.853 4.941 13.807 1.00 90.81 83 ARG A CA 1
ATOM 677 C C . ARG A 1 83 ? -10.984 4.117 15.098 1.00 90.81 83 ARG A C 1
ATOM 679 O O . ARG A 1 83 ? -12.043 3.546 15.332 1.00 90.81 83 ARG A O 1
ATOM 686 N N . GLY A 1 84 ? -9.928 4.002 15.910 1.00 93.00 84 GLY A N 1
ATOM 687 C CA . GLY A 1 84 ? -9.921 3.171 17.122 1.00 93.00 84 GLY A CA 1
ATOM 688 C C . GLY A 1 84 ? -9.890 1.658 16.856 1.00 93.00 84 GLY A C 1
ATOM 689 O O . GLY A 1 84 ? -10.195 0.864 17.743 1.00 93.00 84 GLY A O 1
ATOM 690 N N . LEU A 1 85 ? -9.536 1.237 15.640 1.00 92.00 85 LEU A N 1
ATOM 691 C CA . LEU A 1 85 ? -9.427 -0.167 15.246 1.00 92.00 85 LEU A CA 1
ATOM 692 C C . LEU A 1 85 ? -7.999 -0.690 15.450 1.00 92.00 85 LEU A C 1
ATOM 694 O O . LEU A 1 85 ? -7.019 0.034 15.277 1.00 92.00 85 LEU A O 1
ATOM 698 N N . LYS A 1 86 ? -7.874 -1.990 15.744 1.00 89.44 86 LYS A N 1
ATOM 699 C CA . LYS A 1 86 ? -6.568 -2.659 15.857 1.00 89.44 86 LYS A CA 1
ATOM 700 C C . LYS A 1 86 ? -5.838 -2.694 14.502 1.00 89.44 86 LYS A C 1
ATOM 702 O O . LYS A 1 86 ? -6.499 -2.980 13.495 1.00 89.44 86 LYS A O 1
ATOM 707 N N . PRO A 1 87 ? -4.513 -2.458 14.462 1.00 91.44 87 PRO A N 1
ATOM 708 C CA . PRO A 1 87 ? -3.708 -2.607 13.250 1.00 91.44 87 PRO A CA 1
ATOM 709 C C . PRO A 1 87 ? -3.645 -4.073 12.787 1.00 91.44 87 PRO A C 1
ATOM 711 O O . PRO A 1 87 ? -3.985 -4.984 13.545 1.00 91.44 87 PRO A O 1
ATOM 714 N N . ILE A 1 88 ? -3.237 -4.272 11.534 1.00 88.12 88 ILE A N 1
ATOM 715 C CA . ILE A 1 88 ? -3.122 -5.557 10.828 1.00 88.12 88 ILE A CA 1
ATOM 716 C C . ILE A 1 88 ? -1.723 -5.796 10.249 1.00 88.12 88 ILE A C 1
ATOM 718 O O . ILE A 1 88 ? -0.970 -4.813 10.048 1.00 88.12 88 ILE A O 1
#

Foldseek 3Di:
DDPPPPPLLLVQCVPDPALVSNLVSLQVDCWFDAPPDTHGSVRLNVLLVVVLVPVVVSLVVDGPGSPNSVSSLVNSQVVCVVVVHHRD

Organism: NCBI:txid1801796

Radius of gyration: 13.84 Å; Cα contacts (8 Å, |Δi|>4): 94; chains: 1; bounding box: 46×25×34 Å

Solvent-accessible surface area (backbone atoms only — not comparable to full-atom values): 5121 Å² total; per-residue (Å²): 132,82,80,76,72,77,66,62,86,37,48,52,36,63,65,40,87,45,71,67,46,31,53,58,40,40,65,78,39,83,59,45,64,38,94,90,50,72,38,44,40,69,57,52,49,54,44,49,51,42,30,75,75,64,44,58,78,45,52,79,73,42,35,67,53,58,37,50,28,58,42,53,44,50,55,50,29,54,57,28,48,77,70,75,39,80,68,124